Protein AF-A0A553BA09-F1 (afdb_monomer_lite)

Radius of gyration: 18.03 Å; chains: 1; bounding box: 40×38×52 Å

Secondary structure (DSSP, 8-state):
--HHHHHHHHHHHHHHHHHHHHHHHHHHHHHHHHHHHHHHTT---HHHHHHHHHHHHTTTTSHHHHHHHHHHHHHHHTT-HHHHHHHHHHHHHHHTTTS-S--S--

Foldseek 3Di:
DDVVVVVVVVVVCVVVVVVVVVVLVVLLVVLVVVLVVCVVVLPLPPVSLVVSLVSLLVSCVDVSSVVSNVSSLVSCCVRCVPVSVVSVVSSCVVPVVP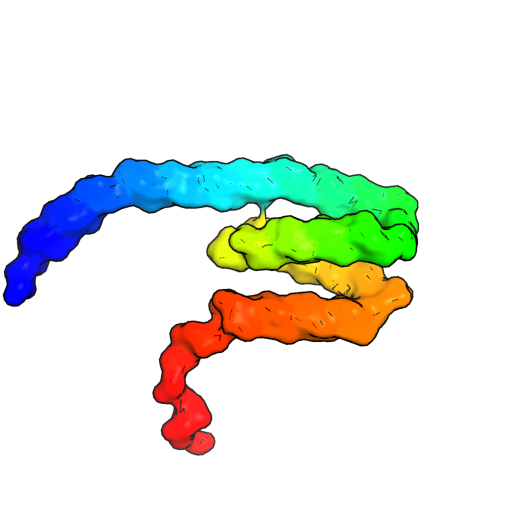PDDPPPDD

pLDDT: mean 88.37, std 14.42, range [37.38, 98.25]

Structure (mmCIF, N/CA/C/O backbone):
data_AF-A0A553BA09-F1
#
_entry.id   AF-A0A553BA09-F1
#
loop_
_atom_site.group_PDB
_atom_site.id
_atom_site.type_symbol
_atom_site.label_atom_id
_atom_site.label_alt_id
_atom_site.label_comp_id
_atom_site.label_asym_id
_atom_site.label_entity_id
_atom_site.label_seq_id
_atom_site.pdbx_PDB_ins_code
_atom_site.Cartn_x
_atom_site.Cartn_y
_atom_site.Cartn_z
_atom_site.occupancy
_atom_site.B_iso_or_equiv
_atom_site.auth_seq_id
_atom_site.auth_comp_id
_atom_site.auth_asym_id
_atom_site.auth_atom_id
_atom_site.pdbx_PDB_model_num
ATOM 1 N N . MET A 1 1 ? 16.761 -10.913 -37.669 1.00 56.81 1 MET A N 1
ATOM 2 C CA . MET A 1 1 ? 16.987 -9.946 -36.584 1.00 56.81 1 MET A CA 1
ATOM 3 C C . MET A 1 1 ? 18.056 -10.594 -35.741 1.00 56.81 1 MET A C 1
ATOM 5 O O . MET A 1 1 ? 17.775 -11.624 -35.138 1.00 56.81 1 MET A O 1
ATOM 9 N N . ASP A 1 2 ? 19.290 -10.132 -35.903 1.00 68.75 2 ASP A N 1
ATOM 10 C CA . ASP A 1 2 ? 20.462 -10.761 -35.302 1.00 68.75 2 ASP A CA 1
ATOM 11 C C . ASP A 1 2 ? 20.519 -10.410 -33.810 1.00 68.75 2 ASP A C 1
ATOM 13 O O . ASP A 1 2 ? 20.049 -9.351 -33.396 1.00 68.75 2 ASP A O 1
ATOM 17 N N . ASN A 1 3 ? 21.038 -11.325 -32.988 1.00 71.81 3 ASN A N 1
ATOM 18 C CA . ASN A 1 3 ? 21.032 -11.183 -31.526 1.00 71.81 3 ASN A CA 1
ATOM 19 C C . ASN A 1 3 ? 21.822 -9.937 -31.063 1.00 71.81 3 ASN A C 1
ATOM 21 O O . ASN A 1 3 ? 21.447 -9.290 -30.090 1.00 71.81 3 ASN A O 1
ATOM 25 N N . ASP A 1 4 ? 22.838 -9.543 -31.838 1.00 78.56 4 ASP A N 1
ATOM 26 C CA . ASP A 1 4 ? 23.683 -8.371 -31.581 1.00 78.56 4 ASP A CA 1
ATOM 27 C C . ASP A 1 4 ? 22.920 -7.033 -31.687 1.00 78.56 4 ASP A C 1
ATOM 29 O O . ASP A 1 4 ? 23.206 -6.091 -30.945 1.00 78.56 4 ASP A O 1
ATOM 33 N N . ASP A 1 5 ? 21.912 -6.939 -32.565 1.00 82.50 5 ASP A N 1
ATOM 34 C CA . ASP A 1 5 ? 21.086 -5.729 -32.695 1.00 82.50 5 ASP A CA 1
ATOM 35 C C . ASP A 1 5 ? 20.136 -5.564 -31.498 1.00 82.50 5 ASP A C 1
ATOM 37 O O . ASP A 1 5 ? 19.856 -4.442 -31.064 1.00 82.50 5 ASP A O 1
ATOM 41 N N . LEU A 1 6 ? 19.653 -6.683 -30.946 1.00 81.50 6 LEU A N 1
ATOM 42 C CA . LEU A 1 6 ? 18.806 -6.694 -29.753 1.00 81.50 6 LEU A CA 1
ATOM 43 C C . LEU A 1 6 ? 19.611 -6.317 -28.502 1.00 81.50 6 LEU A C 1
ATOM 45 O O . LEU A 1 6 ? 19.149 -5.492 -27.711 1.00 81.50 6 LEU A O 1
ATOM 49 N N . ASP A 1 7 ? 20.821 -6.856 -28.353 1.00 85.75 7 ASP A N 1
ATOM 50 C CA . ASP A 1 7 ? 21.699 -6.558 -27.217 1.00 85.75 7 ASP A CA 1
ATOM 51 C C . ASP A 1 7 ? 22.141 -5.086 -27.205 1.00 85.75 7 ASP A C 1
ATOM 53 O O . ASP A 1 7 ? 22.078 -4.422 -26.167 1.00 85.75 7 ASP A O 1
ATOM 57 N N . ASN A 1 8 ? 22.482 -4.521 -28.367 1.00 88.38 8 ASN A N 1
ATOM 58 C CA . ASN A 1 8 ? 22.828 -3.102 -28.484 1.00 88.38 8 ASN A CA 1
ATOM 59 C C . ASN A 1 8 ? 21.639 -2.177 -28.152 1.00 88.38 8 ASN A C 1
ATOM 61 O O . ASN A 1 8 ? 21.810 -1.120 -27.539 1.00 88.38 8 ASN A O 1
ATOM 65 N N . PHE A 1 9 ? 20.414 -2.572 -28.513 1.00 88.38 9 PHE A N 1
ATOM 66 C CA . PHE A 1 9 ? 19.210 -1.831 -28.136 1.00 88.38 9 PHE A CA 1
ATOM 67 C C . PHE A 1 9 ? 18.951 -1.884 -26.621 1.00 88.38 9 PHE A C 1
ATOM 69 O O . PHE A 1 9 ? 18.662 -0.853 -26.008 1.00 88.38 9 PHE A O 1
ATOM 76 N N . ILE A 1 10 ? 19.111 -3.054 -25.992 1.00 87.44 10 ILE A N 1
ATOM 77 C CA . ILE A 1 10 ? 18.990 -3.204 -24.533 1.00 87.44 10 ILE A CA 1
ATOM 78 C C . ILE A 1 10 ? 20.035 -2.345 -23.815 1.00 87.44 10 ILE A C 1
ATOM 80 O O . ILE A 1 10 ? 19.700 -1.659 -22.846 1.00 87.44 10 ILE A O 1
ATOM 84 N N . ASP A 1 11 ? 21.275 -2.319 -24.303 1.00 89.44 11 ASP A N 1
ATOM 85 C CA . ASP A 1 11 ? 22.355 -1.511 -23.733 1.00 89.44 11 ASP A CA 1
ATOM 86 C C . ASP A 1 11 ? 22.035 -0.013 -23.719 1.00 89.44 11 ASP A C 1
ATOM 88 O O . ASP A 1 11 ? 22.317 0.671 -22.731 1.00 89.44 11 ASP A O 1
ATOM 92 N N . GLN A 1 12 ? 21.374 0.489 -24.762 1.00 91.12 12 GLN A N 1
ATOM 93 C CA . GLN A 1 12 ? 20.926 1.883 -24.833 1.00 91.12 12 GLN A CA 1
ATOM 94 C C . GLN A 1 12 ? 19.769 2.186 -23.868 1.00 91.12 12 GLN A C 1
ATOM 96 O O . GLN A 1 12 ? 19.646 3.317 -23.392 1.00 91.12 12 GLN A O 1
ATOM 101 N N . LEU A 1 13 ? 18.945 1.187 -23.531 1.00 92.06 13 LEU A N 1
ATOM 102 C CA . LEU A 1 13 ? 17.824 1.326 -22.594 1.00 92.06 13 LEU A CA 1
ATOM 103 C C . LEU A 1 13 ? 18.214 1.144 -21.120 1.00 92.06 13 LEU A C 1
ATOM 105 O O . LEU A 1 13 ? 17.505 1.652 -20.248 1.00 92.06 13 LEU A O 1
ATOM 109 N N . LYS A 1 14 ? 19.342 0.487 -20.814 1.00 89.88 14 LYS A N 1
ATOM 110 C CA . LYS A 1 14 ? 19.851 0.296 -19.439 1.00 89.88 14 LYS A CA 1
ATOM 111 C C . LYS A 1 14 ? 19.760 1.540 -18.540 1.00 89.88 14 LYS A C 1
ATOM 113 O O . LYS A 1 14 ? 19.243 1.401 -17.430 1.00 89.88 14 LYS A O 1
ATOM 118 N N . PRO A 1 15 ? 20.212 2.745 -18.947 1.00 91.19 15 PRO A N 1
ATOM 119 C CA . PRO A 1 15 ? 20.127 3.922 -18.080 1.00 91.19 15 PRO A CA 1
ATOM 120 C C . PRO A 1 15 ? 18.684 4.341 -17.772 1.00 91.19 15 PRO A C 1
ATOM 122 O O . PRO A 1 15 ? 18.413 4.793 -16.661 1.00 91.19 15 PRO A O 1
ATOM 125 N N . LEU A 1 16 ? 17.754 4.171 -18.717 1.00 90.69 16 LEU A N 1
ATOM 126 C CA . LEU A 1 16 ? 16.335 4.460 -18.501 1.00 90.69 16 LEU A CA 1
ATOM 127 C C . LEU A 1 16 ? 15.711 3.443 -17.537 1.00 90.69 16 LEU A C 1
ATOM 129 O O . LEU A 1 16 ? 15.028 3.833 -16.592 1.00 90.69 16 LEU A O 1
ATOM 133 N N . ILE A 1 17 ? 16.013 2.155 -17.721 1.00 86.69 17 ILE A N 1
ATOM 134 C CA . ILE A 1 17 ? 15.567 1.076 -16.825 1.00 86.69 17 ILE A CA 1
ATOM 135 C C . ILE A 1 17 ? 16.069 1.326 -15.396 1.00 86.69 17 ILE A C 1
ATOM 137 O O . ILE A 1 17 ? 15.294 1.224 -14.447 1.00 86.69 17 ILE A O 1
ATOM 141 N N . ALA A 1 18 ? 17.336 1.717 -15.234 1.00 87.25 18 ALA A N 1
ATOM 142 C CA . ALA A 1 18 ? 17.913 2.028 -13.928 1.00 87.25 18 ALA A CA 1
ATOM 143 C C . ALA A 1 18 ? 17.210 3.216 -13.246 1.00 87.25 18 ALA A C 1
ATOM 145 O O . ALA A 1 18 ? 16.916 3.160 -12.052 1.00 87.25 18 ALA A O 1
ATOM 146 N N . GLN A 1 19 ? 16.880 4.272 -13.997 1.00 89.06 19 GLN A N 1
ATOM 147 C CA . GLN A 1 19 ? 16.120 5.409 -13.463 1.00 89.06 19 GLN A CA 1
ATOM 148 C C . GLN A 1 19 ? 14.705 5.002 -13.037 1.00 89.06 19 GLN A C 1
ATOM 150 O O . GLN A 1 19 ? 14.250 5.398 -11.963 1.00 89.06 19 GLN A O 1
ATOM 155 N N . MET A 1 20 ? 14.023 4.170 -13.829 1.00 85.00 20 MET A N 1
ATOM 156 C CA . MET A 1 20 ? 12.707 3.633 -13.467 1.00 85.00 20 MET A CA 1
ATOM 157 C C . MET A 1 20 ? 12.775 2.794 -12.187 1.00 85.00 20 MET A C 1
ATOM 159 O O . MET A 1 20 ? 11.942 2.964 -11.298 1.00 85.00 20 MET A O 1
ATOM 163 N N . GLN A 1 21 ? 13.786 1.933 -12.052 1.00 82.69 21 GLN A N 1
ATOM 164 C CA . GLN A 1 21 ? 14.005 1.142 -10.838 1.00 82.69 21 GLN A CA 1
ATOM 165 C C . GLN A 1 21 ? 14.258 2.033 -9.618 1.00 82.69 21 GLN A C 1
ATOM 167 O O . GLN A 1 21 ? 13.658 1.814 -8.568 1.00 82.69 21 GLN A O 1
ATOM 172 N N . GLN A 1 22 ? 15.074 3.079 -9.760 1.00 87.12 22 GLN A N 1
ATOM 173 C CA . GLN A 1 22 ? 15.340 4.019 -8.673 1.00 87.12 22 GLN A CA 1
ATOM 174 C C . GLN A 1 22 ? 14.066 4.747 -8.214 1.00 87.12 22 GLN A C 1
ATOM 176 O O . GLN A 1 22 ? 13.839 4.880 -7.011 1.00 87.12 22 GLN A O 1
ATOM 181 N N . LEU A 1 23 ? 13.209 5.183 -9.144 1.00 85.31 23 LEU A N 1
ATOM 182 C CA . LEU A 1 23 ? 11.916 5.797 -8.812 1.00 85.31 23 LEU A CA 1
ATOM 183 C C . LEU A 1 23 ? 11.012 4.825 -8.038 1.00 85.31 23 LEU A C 1
ATOM 185 O O . LEU A 1 23 ? 10.394 5.203 -7.042 1.00 85.31 23 LEU A O 1
ATOM 189 N N . GLN A 1 24 ? 10.987 3.557 -8.450 1.00 82.62 24 GLN A N 1
ATOM 190 C CA . GLN A 1 24 ? 10.230 2.503 -7.771 1.00 82.62 24 GLN A CA 1
ATOM 191 C C . GLN A 1 24 ? 10.763 2.222 -6.352 1.00 82.62 24 GLN A C 1
ATOM 193 O O . GLN A 1 24 ? 9.988 2.022 -5.415 1.00 82.62 24 GLN A O 1
ATOM 198 N N . GLU A 1 25 ? 12.081 2.255 -6.141 1.00 84.69 25 GLU A N 1
ATOM 199 C CA . GLU A 1 25 ? 12.671 2.115 -4.801 1.00 84.69 25 GLU A CA 1
ATOM 200 C C . GLU 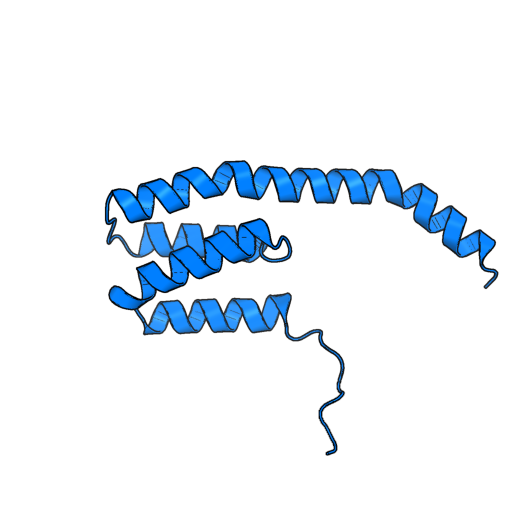A 1 25 ? 12.392 3.320 -3.891 1.00 84.69 25 GLU A C 1
ATOM 202 O O . GLU A 1 25 ? 12.166 3.162 -2.682 1.00 84.69 25 GLU A O 1
ATOM 207 N N . GLN A 1 26 ? 12.370 4.526 -4.460 1.00 89.62 26 GLN A N 1
ATOM 208 C CA . GLN A 1 26 ? 12.018 5.742 -3.730 1.00 89.62 26 GLN A CA 1
ATOM 209 C C . GLN A 1 26 ? 10.566 5.708 -3.249 1.00 89.62 26 GLN A C 1
ATOM 211 O O . GLN A 1 26 ? 10.311 6.063 -2.095 1.00 89.62 26 GLN A O 1
ATOM 216 N N . ALA A 1 27 ? 9.638 5.209 -4.073 1.00 90.69 27 ALA A N 1
ATOM 217 C CA . ALA A 1 27 ? 8.234 5.057 -3.697 1.00 90.69 27 ALA A CA 1
ATOM 218 C C . ALA A 1 27 ? 8.082 4.243 -2.401 1.00 90.69 27 ALA A C 1
ATOM 220 O O . ALA A 1 27 ? 7.417 4.683 -1.461 1.00 90.69 27 ALA A O 1
ATOM 221 N N . TYR A 1 28 ? 8.777 3.107 -2.280 1.00 93.19 28 TYR A N 1
ATOM 222 C CA . TYR A 1 28 ? 8.749 2.312 -1.047 1.00 93.19 28 TYR A CA 1
ATOM 223 C C . TYR A 1 28 ? 9.213 3.113 0.178 1.00 93.19 28 TYR A C 1
ATOM 225 O O . TYR A 1 28 ? 8.554 3.092 1.220 1.00 93.19 28 TYR A O 1
ATOM 233 N N . SER A 1 29 ? 10.322 3.844 0.055 1.00 93.25 29 SER A N 1
ATOM 234 C CA . SER A 1 29 ? 10.872 4.646 1.157 1.00 93.25 29 SER A CA 1
ATOM 235 C C . SER A 1 29 ? 9.929 5.772 1.595 1.00 93.25 29 SER A C 1
ATOM 237 O O . SER A 1 29 ? 9.867 6.088 2.782 1.00 93.25 29 SER A O 1
ATOM 239 N N . ILE A 1 30 ? 9.170 6.345 0.658 1.00 94.31 30 ILE A N 1
ATOM 240 C CA . ILE A 1 30 ? 8.198 7.415 0.912 1.00 94.31 30 ILE A CA 1
ATOM 241 C C . ILE A 1 30 ? 6.924 6.872 1.566 1.00 94.31 30 ILE A C 1
ATOM 243 O O . ILE A 1 30 ? 6.438 7.447 2.543 1.00 94.31 30 ILE A O 1
ATOM 247 N N . TYR A 1 31 ? 6.365 5.777 1.048 1.00 95.50 31 TYR A N 1
ATOM 248 C CA . TYR A 1 31 ? 5.050 5.300 1.485 1.00 95.50 31 TYR A CA 1
ATOM 249 C C . TYR A 1 31 ? 5.100 4.379 2.700 1.00 95.50 31 TYR A C 1
ATOM 251 O O . TYR A 1 31 ? 4.145 4.349 3.477 1.00 95.50 31 TYR A O 1
ATOM 259 N N . LYS A 1 32 ? 6.206 3.662 2.925 1.00 96.56 32 LYS A N 1
ATOM 260 C CA . LYS A 1 32 ? 6.355 2.795 4.100 1.00 96.56 32 LYS A CA 1
ATOM 261 C C . LYS A 1 32 ? 6.044 3.509 5.427 1.00 96.56 32 LYS A C 1
ATOM 263 O O . LYS A 1 32 ? 5.204 2.986 6.161 1.00 96.56 32 LYS A O 1
ATOM 268 N N . PRO A 1 33 ? 6.679 4.649 5.776 1.00 96.88 33 PRO A N 1
ATOM 269 C CA . PRO A 1 33 ? 6.392 5.317 7.045 1.00 96.88 33 PRO A CA 1
ATOM 270 C C . PRO A 1 33 ? 4.935 5.778 7.132 1.00 96.88 33 PRO A C 1
ATOM 272 O O . PRO A 1 33 ? 4.331 5.648 8.187 1.00 96.88 33 PRO A O 1
ATOM 275 N N . GLN A 1 34 ? 4.336 6.214 6.020 1.00 96.75 34 GLN A N 1
ATOM 276 C CA . GLN A 1 34 ? 2.934 6.642 5.986 1.00 96.75 34 GLN A CA 1
ATOM 277 C C . GLN A 1 34 ? 1.974 5.488 6.297 1.00 96.75 34 GLN A C 1
ATOM 279 O O . GLN A 1 34 ? 1.077 5.643 7.121 1.00 96.75 34 GLN A O 1
ATOM 284 N N . VAL A 1 35 ? 2.182 4.312 5.692 1.00 96.81 35 VAL A N 1
ATOM 285 C CA . VAL A 1 35 ? 1.377 3.111 5.978 1.00 96.81 35 VAL A CA 1
ATOM 286 C C . VAL A 1 35 ? 1.557 2.666 7.429 1.00 96.81 35 VAL A C 1
ATOM 288 O O . VAL A 1 35 ? 0.582 2.328 8.102 1.00 96.81 35 VAL A O 1
ATOM 291 N N . ASP A 1 36 ? 2.797 2.661 7.922 1.00 97.12 36 ASP A N 1
ATOM 292 C CA . ASP A 1 36 ? 3.101 2.253 9.293 1.00 97.12 36 ASP A CA 1
ATOM 293 C C . ASP A 1 36 ? 2.470 3.200 10.322 1.00 97.12 36 ASP A C 1
ATOM 295 O O . ASP A 1 36 ? 1.842 2.726 11.273 1.00 97.12 36 ASP A O 1
ATOM 299 N N . ASP A 1 37 ? 2.573 4.512 10.116 1.00 96.88 37 ASP A N 1
ATOM 300 C CA . ASP A 1 37 ? 1.990 5.518 11.003 1.00 96.88 37 ASP A CA 1
ATOM 301 C C . ASP A 1 37 ? 0.461 5.500 10.956 1.00 96.88 37 ASP A C 1
ATOM 303 O O . ASP A 1 37 ? -0.181 5.557 12.008 1.00 96.88 37 ASP A O 1
ATOM 307 N N . LEU A 1 38 ? -0.141 5.338 9.773 1.00 96.44 38 LEU A N 1
ATOM 308 C CA . LEU A 1 38 ? -1.593 5.226 9.622 1.00 96.44 38 LEU A CA 1
ATOM 309 C C . LEU A 1 38 ? -2.139 4.057 10.451 1.00 96.44 38 LEU A C 1
ATOM 311 O O . LEU A 1 38 ? -3.089 4.223 11.222 1.00 96.44 38 LEU A O 1
ATOM 315 N N . ILE A 1 39 ? -1.516 2.882 10.331 1.00 95.69 39 ILE A N 1
ATOM 316 C CA . ILE A 1 39 ? -1.932 1.675 11.057 1.00 95.69 39 ILE A CA 1
ATOM 317 C C . ILE A 1 39 ? -1.658 1.823 12.557 1.00 95.69 3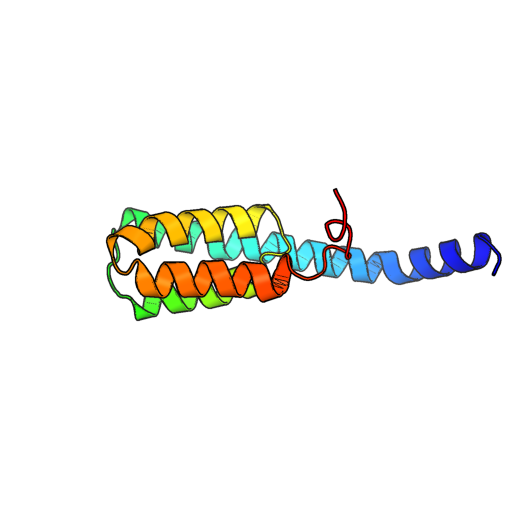9 ILE A C 1
ATOM 319 O O . ILE A 1 39 ? -2.513 1.486 13.377 1.00 95.69 39 ILE A O 1
ATOM 323 N N . LYS A 1 40 ? -0.490 2.353 12.939 1.00 96.69 40 LYS A N 1
ATOM 324 C CA . LYS A 1 40 ? -0.100 2.544 14.345 1.00 96.69 40 LYS A CA 1
ATOM 325 C C . LYS A 1 40 ? -1.028 3.511 15.076 1.00 96.69 40 LYS A C 1
ATOM 327 O O . LYS A 1 40 ? -1.373 3.268 16.229 1.00 96.69 40 LYS A O 1
ATOM 332 N N . THR A 1 41 ? -1.436 4.588 14.411 1.00 95.56 41 THR A N 1
ATOM 333 C CA . THR A 1 41 ? -2.401 5.567 14.938 1.00 95.56 41 THR A CA 1
ATOM 334 C C . THR A 1 41 ? -3.846 5.078 14.869 1.00 95.56 41 THR A C 1
ATOM 336 O O . THR A 1 41 ? -4.737 5.759 15.366 1.00 95.56 41 THR A O 1
ATOM 339 N N . GLN A 1 42 ? -4.084 3.899 14.280 1.00 94.62 42 GLN A N 1
ATOM 340 C CA . GLN A 1 42 ? -5.409 3.326 14.052 1.00 94.62 42 GLN A CA 1
ATOM 341 C C . GLN A 1 42 ? -6.351 4.300 13.337 1.00 94.62 42 GLN A C 1
ATOM 343 O O . GLN A 1 42 ? -7.541 4.381 13.647 1.00 94.62 42 GLN A O 1
ATOM 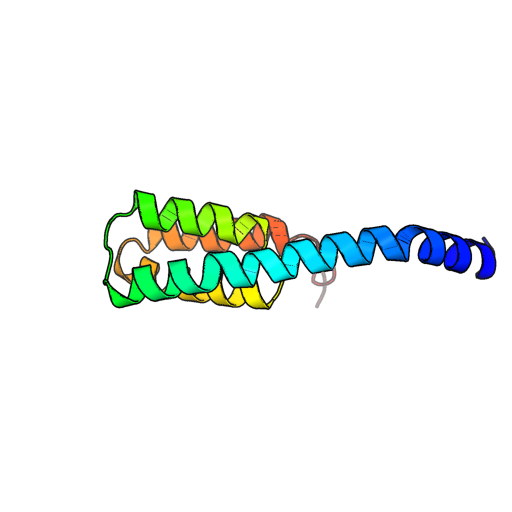348 N N . THR A 1 43 ? -5.824 5.040 12.361 1.00 94.19 43 THR A N 1
ATOM 349 C CA . THR A 1 43 ? -6.614 5.998 11.584 1.00 94.19 43 THR A CA 1
ATOM 350 C C . THR A 1 43 ? -7.796 5.285 10.922 1.00 94.19 43 THR A C 1
ATOM 352 O O . THR A 1 43 ? -7.622 4.271 10.247 1.00 94.19 43 THR A O 1
ATOM 355 N N . LYS A 1 44 ? -9.015 5.795 11.137 1.00 94.19 44 LYS A N 1
ATOM 356 C CA . LYS A 1 44 ? -10.267 5.260 10.564 1.00 94.19 44 LYS A CA 1
ATOM 357 C C . LYS A 1 44 ? -10.854 6.145 9.462 1.00 94.19 44 LYS A C 1
ATOM 359 O O . LYS A 1 44 ? -11.914 5.823 8.930 1.00 94.19 44 LYS A O 1
ATOM 364 N N . ASP A 1 45 ? -10.188 7.253 9.132 1.00 96.69 45 ASP A N 1
ATOM 365 C CA . ASP A 1 45 ? -10.623 8.122 8.045 1.00 96.69 45 ASP A CA 1
ATOM 366 C C . ASP A 1 45 ? -10.450 7.415 6.698 1.00 96.69 45 ASP A C 1
ATOM 368 O O . ASP A 1 45 ? -9.332 7.169 6.241 1.00 96.69 45 ASP A O 1
ATOM 372 N N . LYS A 1 46 ? -11.584 7.097 6.073 1.00 96.44 46 LYS A N 1
ATOM 373 C CA . LYS A 1 46 ? -11.640 6.357 4.812 1.00 96.44 46 LYS A CA 1
ATOM 374 C C . LYS A 1 46 ? -10.922 7.101 3.696 1.00 96.44 46 LYS A C 1
ATOM 376 O O . LYS A 1 46 ? -10.124 6.491 3.006 1.00 96.44 46 LYS A O 1
ATOM 381 N N . ASN A 1 47 ? -11.121 8.416 3.582 1.00 97.06 47 ASN A N 1
ATOM 382 C CA . ASN A 1 47 ? -10.516 9.205 2.506 1.00 97.06 47 ASN A CA 1
ATOM 383 C C . ASN A 1 47 ? -8.986 9.178 2.569 1.00 97.06 47 ASN A C 1
ATOM 385 O O . ASN A 1 47 ? -8.327 9.068 1.540 1.00 97.06 47 ASN A O 1
ATOM 389 N N . THR A 1 48 ? -8.410 9.272 3.770 1.00 96.88 48 THR A N 1
ATOM 390 C CA . THR A 1 48 ? -6.957 9.171 3.955 1.00 96.88 48 THR A CA 1
ATOM 391 C C . THR A 1 48 ? -6.435 7.782 3.585 1.00 96.88 48 THR A C 1
ATOM 393 O O . THR A 1 48 ? -5.400 7.678 2.930 1.00 96.88 48 THR A O 1
ATOM 396 N N . ILE A 1 49 ? -7.149 6.719 3.970 1.00 97.69 49 ILE A N 1
ATOM 397 C CA . ILE A 1 49 ? -6.762 5.338 3.645 1.00 97.69 49 ILE A CA 1
ATOM 398 C C . ILE A 1 49 ? -6.849 5.082 2.140 1.00 97.69 49 ILE A C 1
ATOM 400 O O . ILE A 1 49 ? -5.897 4.573 1.557 1.00 97.69 49 ILE A O 1
ATOM 404 N N . GLU A 1 50 ? -7.969 5.450 1.524 1.00 97.81 50 GLU A N 1
ATOM 405 C CA . GLU A 1 50 ? -8.248 5.246 0.101 1.00 97.81 50 GLU A CA 1
ATOM 406 C C . GLU A 1 50 ? -7.254 6.021 -0.768 1.00 97.81 50 GLU A C 1
ATOM 408 O O . GLU A 1 50 ? -6.618 5.424 -1.626 1.00 97.81 50 GLU A O 1
ATOM 413 N N . ARG A 1 51 ? -6.961 7.289 -0.444 1.00 97.50 51 ARG A N 1
ATOM 414 C CA . ARG A 1 51 ? -5.901 8.048 -1.135 1.00 97.50 51 ARG A CA 1
ATOM 415 C C . ARG A 1 51 ? -4.540 7.365 -1.065 1.00 97.50 51 ARG A C 1
ATOM 417 O O . ARG A 1 51 ? -3.798 7.371 -2.040 1.00 97.50 51 ARG A O 1
ATOM 424 N N . LEU A 1 52 ? -4.181 6.805 0.091 1.00 97.31 52 LEU A N 1
ATOM 425 C CA . LEU A 1 52 ? -2.910 6.097 0.227 1.00 97.31 52 LEU A CA 1
ATOM 426 C C . LEU A 1 52 ? -2.917 4.774 -0.551 1.00 97.31 52 LEU A C 1
ATOM 428 O O . LEU A 1 52 ? -1.886 4.404 -1.104 1.00 97.31 52 LEU A O 1
ATOM 432 N N . LEU A 1 53 ? -4.057 4.082 -0.629 1.00 97.94 53 LEU A N 1
ATOM 433 C CA . LEU A 1 53 ? -4.221 2.904 -1.483 1.00 97.94 53 LEU A CA 1
ATOM 434 C C . LEU A 1 53 ? -4.104 3.255 -2.970 1.00 97.94 53 LEU A C 1
ATOM 436 O O . LEU A 1 53 ? -3.386 2.540 -3.664 1.00 97.94 53 LEU A O 1
ATOM 440 N N . ASP A 1 54 ? -4.719 4.350 -3.428 1.00 96.69 54 ASP A N 1
ATOM 441 C CA . ASP A 1 54 ? -4.596 4.849 -4.806 1.00 96.69 54 ASP A CA 1
ATOM 442 C C . ASP A 1 54 ? -3.120 5.071 -5.160 1.00 96.69 54 ASP A C 1
ATOM 444 O O . ASP A 1 54 ? -2.618 4.519 -6.136 1.00 96.69 54 ASP A O 1
ATOM 448 N N . TYR A 1 55 ? -2.384 5.788 -4.303 1.00 94.88 55 TYR A N 1
ATOM 449 C CA . TYR A 1 55 ? -0.959 6.026 -4.528 1.00 94.88 55 TYR A CA 1
ATOM 450 C C . TYR A 1 55 ? -0.136 4.741 -4.539 1.00 94.88 55 TYR A C 1
ATOM 452 O O . TYR A 1 55 ? 0.769 4.605 -5.351 1.00 94.88 55 TYR A O 1
ATOM 460 N N . LEU A 1 56 ? -0.406 3.792 -3.642 1.00 96.25 56 LEU A N 1
ATOM 461 C CA . LEU A 1 56 ? 0.327 2.524 -3.617 1.00 96.25 56 LEU A CA 1
ATOM 462 C C . LEU A 1 56 ? 0.043 1.675 -4.863 1.00 96.25 56 LEU A C 1
ATOM 464 O O . LEU A 1 56 ? 0.945 0.979 -5.335 1.00 96.25 56 LEU A O 1
ATOM 468 N N . LEU A 1 57 ? -1.186 1.721 -5.381 1.00 95.19 57 LEU A N 1
ATOM 469 C CA . LEU A 1 57 ? -1.626 0.947 -6.538 1.00 95.19 57 LEU A CA 1
ATOM 470 C C . LEU A 1 57 ? -0.830 1.301 -7.804 1.00 95.19 57 LEU A C 1
ATOM 472 O O . LEU A 1 57 ? -0.422 0.390 -8.528 1.00 95.19 57 LEU A O 1
ATOM 476 N N . ASP A 1 58 ? -0.508 2.584 -7.995 1.00 92.06 58 ASP A N 1
ATOM 477 C CA . ASP A 1 58 ? 0.308 3.091 -9.113 1.00 92.06 58 ASP A CA 1
ATOM 478 C C . ASP A 1 58 ? 1.730 2.498 -9.155 1.00 92.06 58 ASP A C 1
ATOM 480 O O . ASP A 1 58 ? 2.372 2.446 -10.205 1.00 92.06 58 ASP A O 1
ATOM 484 N N . TYR A 1 59 ? 2.235 2.020 -8.014 1.00 91.00 59 TYR A N 1
ATOM 485 C CA . TYR A 1 59 ? 3.594 1.489 -7.866 1.00 91.00 59 TYR A CA 1
ATOM 486 C C . TYR A 1 59 ? 3.623 -0.008 -7.506 1.00 91.00 59 TYR A C 1
ATOM 488 O O . TYR A 1 59 ? 4.676 -0.537 -7.145 1.00 91.00 59 TYR A O 1
ATOM 496 N N . CYS A 1 60 ? 2.496 -0.727 -7.599 1.00 92.00 60 CYS A N 1
ATOM 497 C CA . CYS A 1 60 ? 2.417 -2.144 -7.208 1.00 92.00 60 CYS A CA 1
ATOM 498 C C . CYS A 1 60 ? 3.242 -3.106 -8.082 1.00 92.00 60 CYS A C 1
ATOM 500 O O . CYS A 1 60 ? 3.480 -4.235 -7.656 1.00 92.00 60 CYS A O 1
ATOM 502 N N . GLY A 1 61 ? 3.768 -2.661 -9.228 1.00 86.75 61 GLY A N 1
ATOM 503 C CA . GLY A 1 61 ? 4.798 -3.391 -9.977 1.00 86.75 61 GLY A CA 1
ATOM 504 C C . GLY A 1 61 ? 6.103 -3.598 -9.201 1.00 86.75 61 GLY A C 1
ATOM 505 O O . GLY A 1 61 ? 6.899 -4.469 -9.542 1.00 86.75 61 GLY A O 1
ATOM 506 N N . ASN A 1 62 ? 6.333 -2.831 -8.131 1.00 88.94 62 ASN A N 1
ATOM 507 C CA . ASN A 1 62 ? 7.400 -3.085 -7.174 1.00 88.94 62 ASN A CA 1
ATOM 508 C C . ASN A 1 62 ? 6.899 -3.983 -6.030 1.00 88.94 62 ASN A C 1
ATOM 510 O O . ASN A 1 62 ? 6.018 -3.601 -5.258 1.00 88.94 62 ASN A O 1
ATOM 514 N N . GLU A 1 63 ? 7.530 -5.144 -5.838 1.00 91.06 63 GLU A N 1
ATOM 515 C CA . GLU A 1 63 ? 7.134 -6.126 -4.814 1.00 91.06 63 GLU A CA 1
ATOM 516 C C . GLU A 1 63 ? 7.107 -5.564 -3.379 1.00 91.06 63 GLU A C 1
ATOM 518 O O . GLU A 1 63 ? 6.264 -5.943 -2.552 1.00 91.06 63 GLU A O 1
ATOM 523 N N . LYS A 1 64 ? 8.015 -4.632 -3.056 1.00 93.12 64 LYS A N 1
ATOM 524 C CA . LYS A 1 64 ? 8.056 -4.001 -1.730 1.00 93.12 64 LYS A CA 1
ATOM 525 C C . LYS A 1 64 ? 6.849 -3.088 -1.534 1.00 93.12 64 LYS A C 1
ATOM 527 O O . LYS A 1 64 ? 6.262 -3.088 -0.452 1.00 93.12 64 LYS A O 1
ATOM 532 N N . VAL A 1 65 ? 6.445 -2.351 -2.568 1.00 94.69 65 VAL A N 1
ATOM 533 C CA . VAL A 1 65 ? 5.241 -1.509 -2.526 1.00 94.69 65 VAL A CA 1
ATOM 534 C C . VAL A 1 65 ? 3.977 -2.365 -2.491 1.00 94.69 65 VAL A C 1
ATOM 536 O O . VAL A 1 65 ? 3.106 -2.115 -1.659 1.00 94.69 65 VAL A O 1
ATOM 539 N N . LEU A 1 66 ? 3.913 -3.444 -3.272 1.00 95.62 66 LEU A N 1
ATOM 540 C CA . LEU A 1 66 ? 2.810 -4.407 -3.214 1.00 95.62 66 LEU A CA 1
ATOM 541 C C . LEU A 1 66 ? 2.618 -4.982 -1.802 1.00 95.62 66 LEU A C 1
ATOM 543 O O . LEU A 1 66 ? 1.495 -5.197 -1.339 1.00 95.62 66 LEU A O 1
ATOM 547 N N . THR A 1 67 ? 3.712 -5.204 -1.074 1.00 96.62 67 THR A N 1
ATOM 548 C CA . THR A 1 67 ? 3.651 -5.646 0.325 1.00 96.62 67 THR A CA 1
ATOM 549 C C . THR A 1 67 ? 2.985 -4.601 1.226 1.00 96.62 67 THR A C 1
ATOM 551 O O . THR A 1 67 ? 2.186 -4.966 2.096 1.00 96.62 67 THR A O 1
ATOM 554 N N . LEU A 1 68 ? 3.266 -3.311 1.008 1.00 97.69 68 LEU A N 1
ATOM 555 C CA . LEU A 1 68 ? 2.613 -2.205 1.715 1.00 97.69 68 LEU A CA 1
ATOM 556 C C . LEU A 1 68 ? 1.130 -2.102 1.352 1.00 97.69 68 LEU A C 1
ATOM 558 O O . LEU A 1 68 ? 0.300 -2.016 2.255 1.00 97.69 68 LEU A O 1
ATOM 562 N N . PHE A 1 69 ? 0.796 -2.194 0.064 1.00 98.00 69 PHE A N 1
ATOM 563 C CA . PHE A 1 69 ? -0.583 -2.208 -0.425 1.00 98.00 69 PHE A CA 1
ATOM 564 C C . PHE A 1 69 ? -1.394 -3.322 0.245 1.00 98.00 69 PHE A C 1
ATOM 566 O O . PHE A 1 69 ? -2.384 -3.061 0.925 1.00 98.00 69 PHE A O 1
ATOM 573 N N . LYS A 1 70 ? -0.903 -4.568 0.192 1.00 97.75 70 LYS A N 1
ATOM 574 C CA . LYS A 1 70 ? -1.545 -5.722 0.847 1.00 97.75 70 LYS A CA 1
ATOM 575 C C . LYS A 1 70 ? -1.688 -5.526 2.359 1.00 97.75 70 LYS A C 1
ATOM 577 O O . LYS A 1 70 ? -2.674 -5.972 2.947 1.00 97.75 70 LYS A O 1
ATOM 582 N N . LYS A 1 71 ? -0.707 -4.892 3.011 1.00 98.06 71 LYS A N 1
ATOM 583 C CA . LYS A 1 71 ? -0.762 -4.573 4.446 1.00 98.06 71 LYS A CA 1
ATOM 584 C C . LYS A 1 71 ? -1.874 -3.572 4.751 1.00 98.06 71 LYS A C 1
ATOM 586 O O . LYS A 1 71 ? -2.636 -3.812 5.687 1.00 98.06 71 LYS A O 1
ATOM 591 N N . LEU A 1 72 ? -1.980 -2.504 3.967 1.00 97.81 72 LEU A N 1
ATOM 592 C CA . LEU A 1 72 ? -3.012 -1.490 4.143 1.00 97.81 72 LEU A CA 1
ATOM 593 C C . LEU A 1 72 ? -4.407 -2.041 3.818 1.00 97.81 72 LEU A C 1
ATOM 595 O O . LEU A 1 72 ? -5.328 -1.796 4.588 1.00 97.81 72 LEU A O 1
ATOM 599 N N . CYS A 1 73 ? -4.549 -2.882 2.788 1.00 98.12 73 CYS A N 1
ATOM 600 C CA . CYS A 1 73 ? -5.799 -3.591 2.499 1.00 98.12 73 CYS A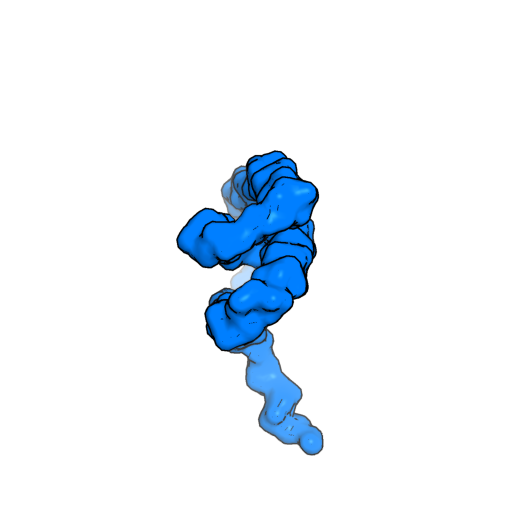 CA 1
ATOM 601 C C . CYS A 1 73 ? -6.254 -4.461 3.677 1.00 98.12 73 CYS A C 1
ATOM 603 O O . CYS A 1 73 ? -7.411 -4.391 4.072 1.00 98.12 73 CYS A O 1
ATOM 605 N N . ARG A 1 74 ? -5.359 -5.241 4.303 1.00 98.25 74 ARG A N 1
ATOM 606 C CA . ARG A 1 74 ? -5.725 -6.038 5.493 1.00 98.25 74 ARG A CA 1
ATOM 607 C C . ARG A 1 74 ? -6.243 -5.171 6.636 1.00 98.25 74 ARG A C 1
ATOM 609 O O . ARG A 1 74 ? -7.214 -5.541 7.278 1.00 98.25 74 ARG A O 1
ATOM 616 N N . TYR A 1 75 ? -5.609 -4.025 6.871 1.00 97.81 75 TYR A N 1
ATOM 617 C CA . TYR A 1 75 ? -6.074 -3.073 7.875 1.00 97.81 75 TYR A CA 1
ATOM 618 C C . TYR A 1 75 ? -7.427 -2.448 7.497 1.00 97.81 75 TYR A C 1
ATOM 620 O O . TYR A 1 75 ? -8.305 -2.295 8.346 1.00 97.81 75 TYR A O 1
ATOM 628 N N . TYR A 1 76 ? -7.606 -2.094 6.222 1.00 98.12 76 TYR A N 1
ATOM 629 C CA . TYR A 1 76 ? -8.825 -1.452 5.741 1.00 98.12 76 TYR A CA 1
ATOM 630 C C . TYR A 1 76 ? -10.013 -2.411 5.649 1.00 98.12 76 TYR A C 1
ATOM 632 O O . TYR A 1 76 ? -11.155 -1.975 5.791 1.00 98.12 76 TYR A O 1
ATOM 640 N N . TRP A 1 77 ? -9.761 -3.715 5.522 1.00 97.94 77 TRP A N 1
ATOM 641 C CA . TRP A 1 77 ? -10.792 -4.751 5.507 1.00 97.94 77 TRP A CA 1
ATOM 642 C C . TRP A 1 77 ? -11.701 -4.692 6.739 1.00 97.94 77 TRP A C 1
ATOM 644 O O . TRP A 1 77 ? -12.920 -4.781 6.610 1.00 97.94 77 TRP A O 1
ATOM 654 N N . ASP A 1 78 ? -11.129 -4.441 7.920 1.00 96.44 78 ASP A N 1
ATOM 655 C CA . ASP A 1 78 ? -11.878 -4.321 9.179 1.00 96.44 78 ASP A CA 1
ATOM 656 C C . ASP A 1 78 ? -12.732 -3.038 9.263 1.00 96.44 78 ASP A C 1
ATOM 658 O O . ASP A 1 78 ? -13.540 -2.876 10.177 1.00 96.44 78 ASP A O 1
ATOM 662 N N . ILE A 1 79 ? -12.540 -2.091 8.341 1.00 96.62 79 ILE A N 1
ATOM 663 C CA . ILE A 1 79 ? -13.197 -0.775 8.326 1.00 96.62 79 ILE A CA 1
ATOM 664 C C . ILE A 1 79 ? -14.223 -0.703 7.193 1.00 96.62 79 ILE A C 1
ATOM 666 O O . ILE A 1 79 ? -15.337 -0.204 7.375 1.00 96.62 79 ILE A O 1
ATOM 670 N N . ASN A 1 80 ? -13.835 -1.158 6.005 1.00 97.94 80 ASN A N 1
ATOM 671 C CA . ASN A 1 80 ? -14.646 -1.141 4.801 1.00 97.94 80 ASN A CA 1
ATOM 672 C C . ASN A 1 80 ? -14.240 -2.303 3.873 1.00 97.94 80 ASN A C 1
ATOM 674 O O . ASN A 1 80 ? -13.452 -2.118 2.939 1.00 97.94 80 ASN A O 1
ATOM 678 N N . PRO A 1 81 ? -14.781 -3.512 4.100 1.00 97.31 81 PRO A N 1
ATOM 679 C CA . PRO A 1 81 ? -14.404 -4.690 3.324 1.00 97.31 81 PRO A CA 1
ATOM 680 C C . PRO A 1 81 ? -14.839 -4.585 1.859 1.00 97.31 81 PRO A C 1
ATOM 682 O O . PRO A 1 81 ? -14.144 -5.088 0.984 1.00 97.31 81 PRO A O 1
ATOM 685 N N . ARG A 1 82 ? -15.947 -3.883 1.574 1.00 98.00 82 ARG A N 1
ATOM 686 C CA . ARG A 1 82 ? -16.418 -3.662 0.200 1.00 98.00 82 ARG A CA 1
ATOM 687 C C . ARG A 1 82 ? -15.409 -2.846 -0.607 1.00 98.00 82 ARG A C 1
ATOM 689 O O . ARG A 1 82 ? -14.927 -3.340 -1.613 1.00 98.00 82 ARG A O 1
ATOM 696 N N . ALA A 1 83 ? -15.038 -1.661 -0.119 1.00 97.38 83 ALA A N 1
ATOM 697 C CA . ALA A 1 83 ? -14.038 -0.837 -0.801 1.00 97.38 83 ALA A CA 1
ATOM 698 C C . ALA A 1 83 ? -12.687 -1.560 -0.899 1.00 97.38 83 ALA A C 1
ATOM 700 O O . ALA A 1 83 ? -12.027 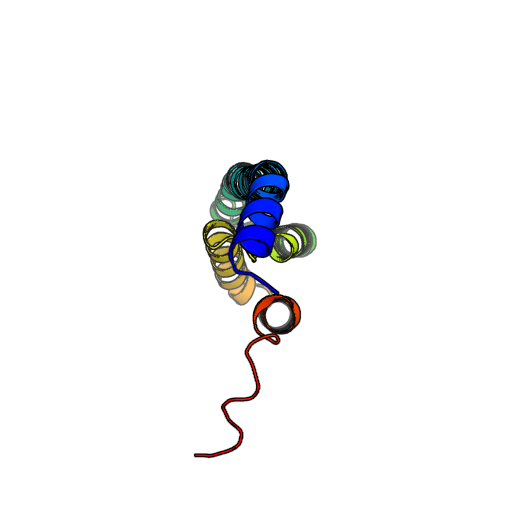-1.517 -1.928 1.00 97.38 83 ALA A O 1
ATOM 701 N N . THR A 1 84 ? -12.292 -2.293 0.146 1.00 98.06 84 THR A N 1
ATOM 702 C CA . THR A 1 84 ? -11.058 -3.089 0.106 1.00 98.06 84 THR A CA 1
ATOM 703 C C . THR A 1 84 ? -11.088 -4.152 -0.999 1.00 98.06 84 THR A C 1
ATOM 705 O O . THR A 1 84 ? -10.078 -4.362 -1.668 1.00 98.06 84 THR A O 1
ATOM 708 N N . ALA A 1 85 ? -12.226 -4.821 -1.210 1.00 98.00 85 ALA A N 1
ATOM 709 C CA . ALA A 1 85 ? -12.389 -5.774 -2.304 1.00 98.00 85 ALA A CA 1
ATOM 710 C C . ALA A 1 85 ? -12.267 -5.093 -3.677 1.00 98.00 85 ALA A C 1
ATOM 712 O O . ALA A 1 85 ? -11.593 -5.640 -4.548 1.00 98.00 85 ALA A O 1
ATOM 713 N N . ASP A 1 86 ? -12.835 -3.892 -3.835 1.00 97.94 86 ASP A N 1
ATOM 714 C CA . ASP A 1 86 ? -12.719 -3.094 -5.063 1.00 97.94 86 ASP A CA 1
ATOM 715 C C . ASP A 1 86 ? -11.243 -2.749 -5.362 1.00 97.94 86 ASP A C 1
ATOM 717 O O . ASP A 1 86 ? -10.781 -2.927 -6.486 1.00 97.94 86 ASP A O 1
ATOM 721 N N . TYR A 1 87 ? -10.454 -2.377 -4.347 1.00 97.94 87 TYR A N 1
ATOM 722 C CA . TYR A 1 87 ? -9.007 -2.150 -4.495 1.00 97.94 87 TYR A CA 1
ATOM 723 C C . TYR A 1 87 ? -8.223 -3.409 -4.877 1.00 97.94 87 TYR A C 1
ATOM 725 O O . TYR A 1 87 ? -7.315 -3.352 -5.705 1.00 97.94 87 TYR A O 1
ATOM 733 N N . ILE A 1 88 ? -8.547 -4.557 -4.274 1.00 96.69 88 ILE A N 1
ATOM 734 C CA . ILE A 1 88 ? -7.910 -5.833 -4.632 1.00 96.69 88 ILE A CA 1
ATOM 735 C C . ILE A 1 88 ? -8.216 -6.182 -6.089 1.00 96.69 88 ILE A C 1
ATOM 737 O O . ILE A 1 88 ? -7.327 -6.657 -6.791 1.00 96.69 88 ILE A O 1
ATOM 741 N N . GLN A 1 89 ? -9.449 -5.942 -6.538 1.00 96.25 89 GLN A N 1
ATOM 742 C CA . GLN A 1 89 ? -9.844 -6.167 -7.921 1.00 96.25 89 GLN A CA 1
ATOM 743 C C . GLN A 1 89 ? -9.102 -5.225 -8.877 1.00 96.25 89 GLN A C 1
ATOM 745 O O . GLN A 1 89 ? -8.511 -5.705 -9.838 1.00 96.25 89 GLN A O 1
ATOM 750 N N . ALA A 1 90 ? -9.023 -3.930 -8.561 1.00 95.56 90 ALA A N 1
ATOM 751 C CA . ALA A 1 90 ? -8.270 -2.961 -9.357 1.00 95.56 90 ALA A CA 1
ATOM 752 C C . ALA A 1 90 ? -6.786 -3.346 -9.497 1.00 95.56 90 ALA A C 1
ATOM 754 O O . ALA A 1 90 ? -6.209 -3.242 -10.574 1.00 95.56 90 ALA A O 1
ATOM 755 N N . TYR A 1 91 ? -6.163 -3.862 -8.432 1.00 95.06 91 TYR A N 1
ATOM 756 C CA . TYR A 1 91 ? -4.802 -4.396 -8.512 1.00 95.06 91 TYR A CA 1
ATOM 757 C C . TYR A 1 91 ? -4.678 -5.560 -9.504 1.00 95.06 91 TYR A C 1
ATOM 759 O O . TYR A 1 91 ? -3.724 -5.577 -10.278 1.00 95.06 91 TYR A O 1
ATOM 767 N N . ARG A 1 92 ? -5.628 -6.502 -9.517 1.00 92.62 92 ARG A N 1
ATOM 768 C CA . ARG A 1 92 ? -5.598 -7.628 -10.465 1.00 92.62 92 ARG A CA 1
ATOM 769 C C . ARG A 1 92 ? -5.731 -7.156 -11.906 1.00 92.62 92 ARG A C 1
ATOM 771 O O . ARG A 1 92 ? -4.930 -7.553 -12.742 1.00 92.62 92 ARG A O 1
ATOM 778 N N . GLU A 1 93 ? -6.676 -6.257 -12.155 1.00 92.31 93 GLU A N 1
ATOM 779 C CA . GLU A 1 93 ? -6.932 -5.703 -13.489 1.00 92.31 93 GLU A CA 1
ATOM 780 C C . GLU A 1 93 ? -5.724 -4.943 -14.048 1.00 92.31 93 GLU A C 1
ATOM 782 O O . GLU A 1 93 ? -5.448 -5.007 -15.241 1.00 92.31 93 GLU A O 1
ATOM 787 N N . ILE A 1 94 ? -4.982 -4.237 -13.191 1.00 90.06 94 ILE A N 1
ATOM 788 C CA . ILE A 1 94 ? -3.829 -3.432 -13.617 1.00 90.06 94 ILE A CA 1
ATOM 789 C C . ILE A 1 94 ? -2.549 -4.272 -13.727 1.00 90.06 94 ILE A C 1
ATOM 791 O O . ILE A 1 94 ? -1.733 -4.020 -14.610 1.00 90.06 94 ILE A O 1
ATOM 795 N N . TRP A 1 95 ? -2.335 -5.233 -12.822 1.00 88.50 95 TRP A N 1
ATOM 796 C CA . TRP A 1 95 ? -1.026 -5.879 -12.646 1.00 88.50 95 TRP A CA 1
ATOM 797 C C . TRP A 1 95 ? -1.007 -7.396 -12.879 1.00 88.50 95 TRP A C 1
ATOM 799 O O . TRP A 1 95 ? 0.077 -7.946 -13.069 1.00 88.50 95 TRP A O 1
ATOM 809 N N . GLU A 1 96 ? -2.148 -8.089 -12.848 1.00 83.06 96 GLU A N 1
ATOM 810 C CA . GLU A 1 96 ? -2.219 -9.557 -12.992 1.00 83.06 96 GLU A CA 1
ATOM 811 C C . GLU A 1 96 ? -2.904 -10.020 -14.293 1.00 83.06 96 GLU A C 1
ATOM 813 O O . GLU A 1 96 ? -2.642 -11.140 -14.738 1.00 83.06 96 GLU A O 1
ATOM 818 N N . ASP A 1 97 ? -3.712 -9.176 -14.941 1.00 66.00 97 ASP A N 1
ATOM 819 C CA . ASP A 1 97 ? -4.499 -9.553 -16.131 1.00 66.00 97 ASP A CA 1
ATOM 820 C C . ASP A 1 97 ? -3.685 -9.674 -17.443 1.00 66.00 97 ASP A C 1
ATOM 822 O O . ASP A 1 97 ? -4.210 -10.163 -18.443 1.00 66.00 97 ASP A O 1
ATOM 826 N N . ASP A 1 98 ? -2.383 -9.356 -17.433 1.00 57.88 98 ASP A N 1
ATOM 827 C CA . ASP A 1 98 ? -1.452 -9.598 -18.556 1.00 57.88 98 ASP A CA 1
ATOM 828 C C . ASP A 1 98 ? -0.787 -10.996 -18.528 1.00 57.88 98 ASP A C 1
ATOM 830 O O . ASP A 1 98 ? 0.100 -11.299 -19.334 1.00 57.88 98 ASP A O 1
ATOM 834 N N . LEU A 1 99 ? -1.206 -11.901 -17.632 1.00 53.09 99 LEU A N 1
ATOM 835 C CA . LEU A 1 99 ? -0.755 -13.295 -17.677 1.00 53.09 99 LEU A CA 1
ATOM 836 C C . LEU A 1 99 ? -1.404 -14.027 -18.874 1.00 53.09 99 LEU A C 1
ATOM 838 O O . LEU A 1 99 ? -2.628 -14.167 -18.930 1.00 53.09 99 LEU A O 1
ATOM 842 N N . PRO A 1 100 ? -0.619 -14.542 -19.842 1.00 45.03 100 PRO A N 1
ATOM 843 C CA . PRO A 1 100 ? -1.152 -15.097 -21.077 1.00 45.03 100 PRO A CA 1
ATOM 844 C C . PRO A 1 100 ? -2.050 -16.317 -20.836 1.00 45.03 100 PRO A C 1
ATOM 846 O O . PRO A 1 100 ? -1.704 -17.234 -20.088 1.00 45.03 100 PRO A O 1
ATOM 849 N N . ILE A 1 101 ? -3.176 -16.302 -21.559 1.00 48.62 101 ILE A N 1
ATOM 850 C CA . ILE A 1 101 ? -4.074 -17.367 -22.049 1.00 48.62 101 ILE A CA 1
ATOM 851 C C . ILE A 1 101 ? -3.476 -18.795 -21.988 1.00 48.62 101 ILE A C 1
ATOM 853 O O . ILE A 1 101 ? -3.228 -19.429 -23.008 1.00 48.62 101 ILE A O 1
ATOM 857 N N . SER A 1 102 ? -3.241 -19.336 -20.795 1.00 44.69 102 SER A N 1
ATOM 858 C CA . SER A 1 102 ? -2.736 -20.708 -20.597 1.00 44.69 102 SER A CA 1
ATOM 859 C C . SER A 1 102 ? -3.634 -21.547 -19.689 1.00 44.69 102 SER A C 1
ATOM 861 O O . SER A 1 102 ? -3.271 -22.651 -19.303 1.00 44.69 102 SER A O 1
ATOM 863 N N . LYS A 1 103 ? -4.850 -21.068 -19.397 1.00 44.25 103 LYS A N 1
ATOM 864 C CA . LYS A 1 103 ? -5.896 -21.856 -18.721 1.00 44.25 103 LYS A CA 1
ATOM 865 C C . LYS A 1 103 ? -7.208 -21.937 -19.501 1.00 44.25 103 LYS A C 1
ATOM 867 O O . LYS A 1 103 ? -8.284 -21.975 -18.916 1.00 44.25 103 LYS A O 1
ATOM 872 N N . VAL A 1 104 ? -7.116 -22.010 -20.829 1.00 46.75 104 VAL A N 1
ATOM 873 C CA . VAL A 1 104 ? -8.167 -22.624 -21.653 1.00 46.75 104 VAL A CA 1
ATOM 874 C C . VAL A 1 104 ? -7.652 -23.999 -22.064 1.00 46.75 104 VAL A C 1
ATOM 876 O O . VAL A 1 104 ? -7.017 -24.146 -23.102 1.00 46.75 104 VAL A O 1
ATOM 879 N N . GLY A 1 105 ? -7.890 -24.987 -21.203 1.00 48.31 105 GLY A N 1
ATOM 880 C CA . GLY A 1 105 ? -7.615 -26.396 -21.476 1.00 48.31 105 GLY A CA 1
ATOM 881 C C . GLY A 1 105 ? -6.674 -27.045 -20.470 1.00 48.31 105 GLY A C 1
ATOM 882 O O . GLY A 1 105 ? -5.487 -27.130 -20.742 1.00 48.31 105 GLY A O 1
ATOM 883 N N . GLU A 1 106 ? -7.237 -27.517 -19.357 1.00 37.38 106 GLU A N 1
ATOM 884 C CA . GLU A 1 106 ? -7.019 -28.852 -18.771 1.00 37.38 106 GLU A CA 1
ATOM 885 C C . GLU A 1 106 ? -8.286 -29.250 -18.001 1.00 37.38 106 GLU A C 1
ATOM 887 O O . GLU A 1 106 ? -8.842 -28.374 -17.294 1.00 37.38 106 GLU A O 1
#

Sequence (106 aa):
MDNDDLDNFIDQLKPLIAQMQQLQEQAYSIYKPQVDDLIKTQTKDKNTIERLLDYLLDYCGNEKVLTLFKKLCRYYWDINPRATADYIQAYREIWEDDLPISKVGE

Organism: NCBI:txid2594432